Protein AF-A0A6V7IB85-F1 (afdb_monomer_lite)

Sequence (72 aa):
EDKLKNWSPYAKEYNPLEAGSIDGTDTVPHDRAITRAINSHYEPNKRLKSNPSRTLFIARFDSKINKQDLID

Organism: NCBI:txid1563983

Structure (mmCIF, N/CA/C/O backbone):
data_AF-A0A6V7IB85-F1
#
_entry.id   AF-A0A6V7IB85-F1
#
loop_
_atom_site.group_PDB
_atom_site.id
_atom_site.type_symbol
_atom_site.label_atom_id
_atom_site.label_alt_id
_atom_site.label_comp_id
_atom_site.label_asym_id
_atom_site.label_entity_id
_atom_site.label_seq_id
_atom_site.pdbx_PDB_ins_code
_atom_site.Cartn_x
_atom_site.Cartn_y
_atom_site.Cartn_z
_atom_site.occupancy
_atom_site.B_iso_or_equiv
_atom_site.auth_seq_id
_atom_site.auth_comp_id
_atom_site.auth_asym_id
_atom_site.auth_atom_id
_atom_site.pdbx_PDB_model_num
ATOM 1 N N . GLU A 1 1 ? 18.950 14.962 -16.113 1.00 52.03 1 GLU A N 1
ATOM 2 C CA . GLU A 1 1 ? 18.522 16.233 -15.486 1.00 52.03 1 GLU A CA 1
ATOM 3 C C . GLU A 1 1 ? 17.014 16.287 -15.222 1.00 52.03 1 GLU A C 1
ATOM 5 O O . GLU A 1 1 ? 16.640 16.546 -14.085 1.00 52.03 1 GLU A O 1
ATOM 10 N N . ASP A 1 2 ? 16.141 15.921 -16.170 1.00 64.12 2 ASP A N 1
ATOM 11 C CA . ASP A 1 2 ? 14.674 15.972 -15.966 1.00 64.12 2 ASP A CA 1
ATOM 12 C C . ASP A 1 2 ? 14.105 15.056 -14.865 1.00 64.12 2 ASP A C 1
ATOM 14 O O . ASP A 1 2 ? 13.136 15.424 -14.198 1.00 64.12 2 ASP A O 1
ATOM 18 N N . LYS A 1 3 ? 14.711 13.885 -14.610 1.00 64.06 3 LYS A N 1
ATOM 19 C CA . LYS A 1 3 ? 14.243 12.965 -13.550 1.00 64.06 3 LYS A CA 1
ATOM 20 C C . LYS A 1 3 ? 14.309 13.582 -12.147 1.00 64.06 3 LYS A C 1
ATOM 22 O O . LYS A 1 3 ? 13.397 13.372 -11.358 1.00 64.06 3 LYS A O 1
ATOM 27 N N . LEU A 1 4 ? 15.349 14.366 -11.847 1.00 73.62 4 LEU A N 1
ATOM 28 C CA . LEU A 1 4 ? 15.503 15.035 -10.546 1.00 73.62 4 LEU A CA 1
ATOM 29 C C . LEU A 1 4 ? 14.518 16.196 -10.385 1.00 73.62 4 LEU A C 1
ATOM 31 O O . LEU A 1 4 ? 14.029 16.437 -9.288 1.00 73.62 4 LEU A O 1
ATOM 35 N N . LYS A 1 5 ? 14.176 16.877 -11.484 1.00 82.50 5 LYS A N 1
ATOM 36 C CA . LYS A 1 5 ? 13.234 18.004 -11.475 1.00 82.50 5 LYS A CA 1
ATOM 37 C C . LYS A 1 5 ? 11.801 17.573 -11.137 1.00 82.50 5 LYS A C 1
ATOM 39 O O . LYS A 1 5 ? 11.047 18.348 -10.559 1.00 82.50 5 LYS A O 1
ATOM 44 N N . ASN A 1 6 ? 11.447 16.331 -11.471 1.00 81.12 6 ASN A N 1
ATOM 45 C CA . ASN A 1 6 ? 10.136 15.738 -11.197 1.00 81.12 6 ASN A CA 1
ATOM 46 C C . ASN A 1 6 ? 10.120 14.786 -9.996 1.00 81.12 6 ASN A C 1
ATOM 48 O O . ASN A 1 6 ? 9.048 14.252 -9.679 1.00 81.12 6 ASN A O 1
ATOM 52 N N . TRP A 1 7 ? 11.271 14.586 -9.347 1.00 85.44 7 TRP A N 1
ATOM 53 C CA . TRP A 1 7 ? 11.406 13.702 -8.199 1.00 85.44 7 TRP A CA 1
ATOM 54 C C . TRP A 1 7 ? 10.543 14.191 -7.035 1.00 85.44 7 TRP A C 1
ATOM 56 O O . TRP A 1 7 ? 10.404 15.386 -6.779 1.00 85.44 7 TRP A O 1
ATOM 66 N N . SER A 1 8 ? 9.942 13.238 -6.342 1.00 86.31 8 SER A N 1
ATOM 67 C CA . SER A 1 8 ? 9.137 13.458 -5.152 1.00 86.31 8 SER A CA 1
ATOM 68 C C . SER A 1 8 ? 9.384 12.283 -4.213 1.00 86.31 8 SER A C 1
ATOM 70 O O . SER A 1 8 ? 9.461 11.151 -4.695 1.00 86.31 8 SER A O 1
ATOM 72 N N . PRO A 1 9 ? 9.464 12.510 -2.890 1.00 84.75 9 PRO A N 1
ATOM 73 C CA . PRO A 1 9 ? 9.530 11.416 -1.923 1.00 84.75 9 PRO A CA 1
ATOM 74 C C . PRO A 1 9 ? 8.232 10.592 -1.893 1.00 84.75 9 PRO A C 1
ATOM 76 O O . PRO A 1 9 ? 8.214 9.487 -1.363 1.00 84.75 9 PRO A O 1
ATOM 79 N N . TYR A 1 10 ? 7.149 11.120 -2.472 1.00 85.00 10 TYR A N 1
ATOM 80 C CA . TYR A 1 10 ? 5.859 10.451 -2.598 1.00 85.00 10 TYR A CA 1
ATOM 81 C C . TYR A 1 10 ? 5.545 10.133 -4.057 1.00 85.00 10 TYR A C 1
ATOM 83 O O . TYR A 1 10 ? 5.722 10.985 -4.937 1.00 85.00 10 TYR A O 1
ATOM 91 N N . ALA A 1 11 ? 5.011 8.936 -4.294 1.00 83.25 11 ALA A N 1
ATOM 92 C CA . ALA A 1 11 ? 4.480 8.549 -5.592 1.00 83.25 11 ALA A CA 1
ATOM 93 C C . ALA A 1 11 ? 3.297 9.457 -5.968 1.00 83.25 11 ALA A C 1
ATOM 95 O O . ALA A 1 11 ? 2.348 9.607 -5.199 1.00 83.25 11 ALA A O 1
ATOM 96 N N . LYS A 1 12 ? 3.367 10.078 -7.150 1.00 86.56 12 LYS A N 1
ATOM 97 C CA . LYS A 1 12 ? 2.268 10.891 -7.704 1.00 86.56 12 LYS A CA 1
ATOM 98 C C . LYS A 1 12 ? 1.169 10.007 -8.293 1.00 86.56 12 LYS A C 1
ATOM 100 O O . LYS A 1 12 ? -0.008 10.330 -8.182 1.00 86.56 12 LYS A O 1
ATOM 105 N N . GLU A 1 13 ? 1.577 8.886 -8.875 1.00 87.31 13 GLU A N 1
ATOM 106 C CA . GLU A 1 13 ? 0.718 7.841 -9.415 1.00 87.31 13 GLU A CA 1
ATOM 107 C C . GLU A 1 13 ? 1.191 6.497 -8.863 1.00 87.31 13 GLU A C 1
ATOM 109 O O . GLU A 1 13 ? 2.390 6.279 -8.679 1.00 87.31 13 GLU A O 1
ATOM 114 N N . TYR A 1 14 ? 0.249 5.607 -8.559 1.00 88.12 14 TYR A N 1
ATOM 115 C CA . TYR A 1 14 ? 0.571 4.279 -8.054 1.00 88.12 14 TYR A CA 1
ATOM 116 C C . TYR A 1 14 ? 0.699 3.296 -9.217 1.00 88.12 14 TYR A C 1
ATOM 118 O O . TYR A 1 14 ? -0.303 2.898 -9.808 1.00 88.12 14 TYR A O 1
ATOM 126 N N . ASN A 1 15 ? 1.932 2.885 -9.513 1.00 91.94 15 ASN A N 1
ATOM 127 C CA . ASN A 1 15 ? 2.226 1.743 -10.371 1.00 91.94 15 ASN A CA 1
ATOM 128 C C . ASN A 1 15 ? 2.689 0.572 -9.482 1.00 91.94 15 ASN A C 1
ATOM 130 O O . ASN A 1 15 ? 3.782 0.649 -8.917 1.00 91.94 15 ASN A O 1
ATOM 134 N N . PRO A 1 16 ? 1.899 -0.510 -9.337 1.00 94.12 16 PRO A N 1
ATOM 135 C CA . PRO A 1 16 ? 2.268 -1.628 -8.473 1.00 94.12 16 PRO A CA 1
ATOM 136 C C . PRO A 1 16 ? 3.585 -2.311 -8.856 1.00 94.12 16 PRO A C 1
ATOM 138 O O . PRO A 1 16 ? 4.264 -2.826 -7.971 1.00 94.12 16 PRO A O 1
ATOM 141 N N . LEU A 1 17 ? 3.943 -2.332 -10.148 1.00 95.00 17 LEU A N 1
ATOM 142 C CA . LEU A 1 17 ? 5.181 -2.951 -10.625 1.00 95.00 17 LEU A CA 1
ATOM 143 C C . LEU A 1 17 ? 6.398 -2.142 -10.174 1.00 95.00 17 LEU A C 1
ATOM 145 O O . LEU A 1 17 ? 7.297 -2.685 -9.543 1.00 95.00 17 LEU A O 1
ATOM 149 N N . GLU A 1 18 ? 6.387 -0.834 -10.429 1.00 92.75 18 GLU A N 1
ATOM 150 C CA . GLU A 1 18 ? 7.466 0.065 -10.005 1.00 92.75 18 GLU A CA 1
ATOM 151 C C . GLU A 1 18 ? 7.566 0.145 -8.480 1.00 92.75 18 GLU A C 1
ATOM 153 O O . GLU A 1 18 ? 8.664 0.122 -7.938 1.00 92.75 18 GLU A O 1
ATOM 158 N N . ALA A 1 19 ? 6.429 0.182 -7.776 1.00 91.44 19 ALA A N 1
ATOM 159 C CA . ALA A 1 19 ? 6.401 0.221 -6.316 1.00 91.44 19 ALA A CA 1
ATOM 160 C C . ALA A 1 19 ? 6.923 -1.073 -5.669 1.00 91.44 19 ALA A C 1
ATOM 162 O O . ALA A 1 19 ? 7.426 -1.036 -4.548 1.00 91.44 19 ALA A O 1
ATOM 163 N N . GLY A 1 20 ? 6.768 -2.214 -6.349 1.00 91.94 20 GLY A N 1
ATOM 164 C CA . GLY A 1 20 ? 7.302 -3.499 -5.905 1.00 91.94 20 GLY A CA 1
ATOM 165 C C . GLY A 1 20 ? 8.764 -3.722 -6.292 1.00 91.94 20 GLY A C 1
ATOM 166 O O . GLY A 1 20 ? 9.434 -4.540 -5.667 1.00 91.94 20 GLY A O 1
ATOM 167 N N . SER A 1 21 ? 9.269 -3.001 -7.294 1.00 93.12 21 SER A N 1
ATOM 168 C CA . SER A 1 21 ? 10.629 -3.168 -7.795 1.00 93.12 21 SER A CA 1
ATOM 169 C C . SER A 1 21 ? 11.643 -2.468 -6.896 1.00 93.12 21 SER A C 1
ATOM 171 O O . SER A 1 21 ? 11.625 -1.249 -6.743 1.00 93.12 21 SER A O 1
ATOM 173 N N . ILE A 1 22 ? 12.559 -3.240 -6.310 1.00 86.50 22 ILE A N 1
ATOM 174 C CA . ILE A 1 22 ? 13.562 -2.716 -5.369 1.00 86.50 22 ILE A CA 1
ATOM 175 C C . ILE A 1 22 ? 14.551 -1.777 -6.073 1.00 86.50 22 ILE A C 1
ATOM 177 O O . ILE A 1 22 ? 14.914 -0.738 -5.523 1.00 86.50 22 ILE A O 1
ATOM 181 N N . ASP A 1 23 ? 14.997 -2.144 -7.275 1.00 88.19 23 ASP A N 1
ATOM 182 C CA . ASP A 1 23 ? 15.974 -1.384 -8.063 1.00 88.19 23 ASP A CA 1
ATOM 183 C C . ASP A 1 23 ? 15.348 -0.620 -9.244 1.00 88.19 23 ASP A C 1
ATOM 185 O O . ASP A 1 23 ? 16.044 0.115 -9.949 1.00 88.19 23 ASP A O 1
ATOM 189 N N . GLY A 1 24 ? 14.033 -0.756 -9.440 1.00 84.88 24 GLY A N 1
ATOM 190 C CA . GLY A 1 24 ? 13.287 -0.098 -10.508 1.00 84.88 24 GLY A CA 1
ATOM 191 C C . GLY A 1 24 ? 13.519 -0.699 -11.894 1.00 84.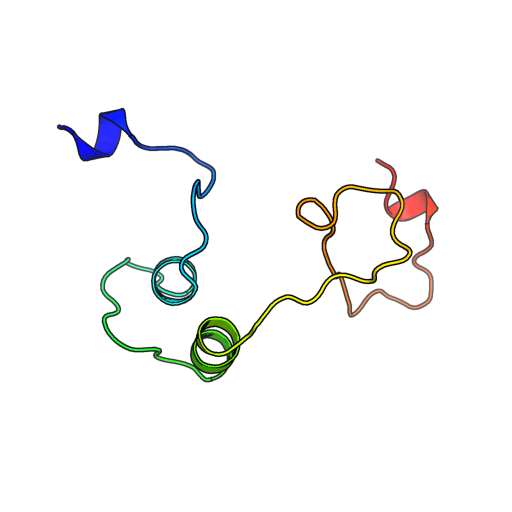88 24 GLY A C 1
ATOM 192 O O . GLY A 1 24 ? 13.272 -0.016 -12.889 1.00 84.88 24 GLY A O 1
ATOM 193 N N . THR A 1 25 ? 14.023 -1.933 -11.983 1.00 90.44 25 THR A N 1
ATOM 194 C CA . THR A 1 25 ? 14.312 -2.599 -13.265 1.00 90.44 25 THR A CA 1
ATOM 195 C C . THR A 1 25 ? 13.252 -3.614 -13.689 1.00 90.44 25 THR A C 1
ATOM 197 O O . THR A 1 25 ? 13.296 -4.102 -14.823 1.00 90.44 25 THR A O 1
ATOM 200 N N . ASP A 1 26 ? 12.277 -3.914 -12.824 1.00 94.00 26 ASP A N 1
ATOM 201 C CA . ASP A 1 26 ? 11.272 -4.932 -13.119 1.00 94.00 26 ASP A CA 1
ATOM 202 C C . ASP A 1 26 ? 10.401 -4.534 -14.312 1.00 94.00 26 ASP A C 1
ATOM 204 O O . ASP A 1 26 ? 9.787 -3.469 -14.361 1.00 94.00 26 ASP A O 1
ATOM 208 N N . THR A 1 27 ? 10.300 -5.455 -15.265 1.00 95.19 27 THR A N 1
ATOM 209 C CA . THR A 1 27 ? 9.412 -5.342 -16.432 1.00 95.19 27 THR A CA 1
ATOM 210 C C . THR A 1 27 ? 8.210 -6.280 -16.339 1.00 95.19 27 THR A C 1
ATOM 212 O O . THR A 1 27 ? 7.255 -6.150 -17.103 1.00 95.19 27 THR A O 1
ATOM 215 N N . VAL A 1 28 ? 8.237 -7.214 -15.386 1.00 95.25 28 VAL A N 1
ATOM 216 C CA . VAL A 1 28 ? 7.191 -8.203 -15.115 1.00 95.25 28 VAL A CA 1
ATOM 217 C C . VAL A 1 28 ? 7.047 -8.393 -13.603 1.00 95.25 28 VAL A C 1
ATOM 219 O O . VAL A 1 28 ? 8.030 -8.230 -12.880 1.00 95.25 28 VAL A O 1
ATOM 222 N N . PRO A 1 29 ? 5.853 -8.739 -13.090 1.00 95.69 29 PRO A N 1
ATOM 223 C CA . PRO A 1 29 ? 5.670 -8.966 -11.662 1.00 95.69 29 PRO A CA 1
ATOM 224 C C . PRO A 1 29 ? 6.492 -10.177 -11.206 1.00 95.69 29 PRO A C 1
ATOM 226 O O . PRO A 1 29 ? 6.219 -11.308 -11.606 1.00 95.69 29 PRO A O 1
ATOM 229 N N . HIS A 1 30 ? 7.481 -9.949 -10.343 1.00 94.62 30 HIS A N 1
ATOM 230 C CA . HIS A 1 30 ? 8.329 -11.018 -9.812 1.00 94.62 30 HIS A CA 1
ATOM 231 C C . HIS A 1 30 ? 7.632 -11.832 -8.704 1.00 94.62 30 HIS A C 1
ATOM 233 O O . HIS A 1 30 ? 8.054 -12.946 -8.393 1.00 94.62 30 HIS A O 1
ATOM 239 N N . ASP A 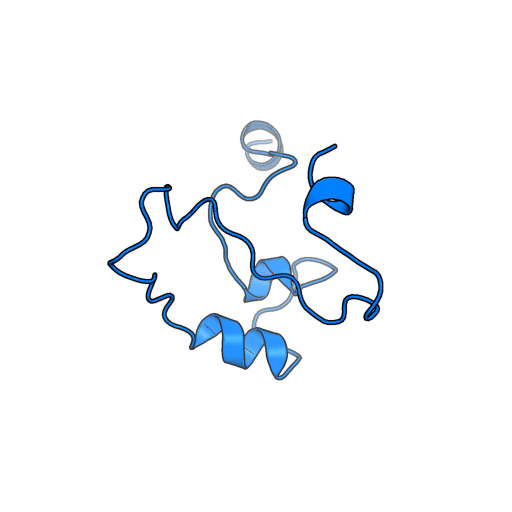1 31 ? 6.544 -11.307 -8.124 1.00 95.25 31 ASP A N 1
ATOM 240 C CA . ASP A 1 31 ? 5.744 -11.995 -7.114 1.00 95.25 31 ASP A CA 1
ATOM 241 C C . ASP A 1 31 ? 4.219 -11.951 -7.366 1.00 95.25 31 ASP A C 1
ATOM 243 O O . ASP A 1 31 ? 3.670 -11.259 -8.237 1.00 95.25 31 ASP A O 1
ATOM 247 N N . ARG A 1 32 ? 3.495 -12.736 -6.559 1.00 96.25 32 ARG A N 1
ATOM 248 C CA . ARG A 1 32 ? 2.028 -12.830 -6.622 1.00 96.25 32 ARG A CA 1
ATOM 249 C C . ARG A 1 32 ? 1.319 -11.611 -6.032 1.00 96.25 32 ARG A C 1
ATOM 251 O O . ARG A 1 32 ? 0.153 -11.396 -6.351 1.00 96.25 32 ARG A O 1
ATOM 258 N N . ALA A 1 33 ? 1.953 -10.865 -5.132 1.00 93.94 33 ALA A N 1
ATOM 259 C CA . ALA A 1 33 ? 1.350 -9.687 -4.523 1.00 93.94 33 ALA A CA 1
ATOM 260 C C . ALA A 1 33 ? 1.240 -8.552 -5.547 1.00 93.94 33 ALA A C 1
ATOM 262 O O . ALA A 1 33 ? 0.147 -8.013 -5.716 1.00 93.94 33 ALA A O 1
ATOM 263 N N . ILE A 1 34 ? 2.308 -8.294 -6.302 1.00 95.81 34 ILE A N 1
ATOM 264 C CA . ILE A 1 34 ? 2.341 -7.343 -7.416 1.00 95.81 34 ILE A CA 1
ATOM 265 C C . ILE A 1 34 ? 1.332 -7.767 -8.483 1.00 95.81 34 ILE A C 1
ATOM 267 O O . ILE A 1 34 ? 0.499 -6.963 -8.891 1.00 95.81 34 ILE A O 1
ATOM 271 N N . THR A 1 35 ? 1.318 -9.050 -8.867 1.00 97.25 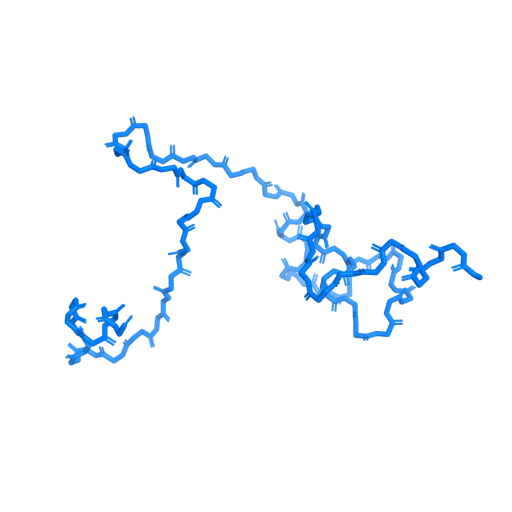35 THR A N 1
ATOM 272 C CA . THR A 1 35 ? 0.335 -9.573 -9.835 1.00 97.25 35 THR A CA 1
ATOM 273 C C . THR A 1 35 ? -1.106 -9.287 -9.397 1.00 97.25 35 THR A C 1
ATOM 275 O O . THR A 1 35 ? -1.931 -8.857 -10.202 1.00 97.25 35 THR A O 1
ATOM 278 N N . ARG A 1 36 ? -1.433 -9.505 -8.116 1.00 96.19 36 ARG A N 1
ATOM 279 C CA . ARG A 1 36 ? -2.768 -9.194 -7.584 1.00 96.19 36 ARG A CA 1
ATOM 280 C C . ARG A 1 36 ? -3.055 -7.697 -7.591 1.00 96.19 36 ARG A C 1
ATOM 282 O O . ARG A 1 36 ? -4.166 -7.325 -7.939 1.00 96.19 36 ARG A O 1
ATOM 289 N N . ALA A 1 37 ? -2.086 -6.865 -7.218 1.00 94.75 37 ALA A N 1
ATOM 290 C CA . ALA A 1 37 ? -2.249 -5.416 -7.180 1.00 94.75 37 ALA A CA 1
ATOM 291 C C . ALA A 1 37 ? -2.496 -4.828 -8.580 1.00 94.75 37 ALA A C 1
ATOM 293 O O . ALA A 1 37 ? -3.429 -4.048 -8.744 1.00 94.75 37 ALA A O 1
ATOM 294 N N . ILE A 1 38 ? -1.742 -5.271 -9.596 1.00 95.62 38 ILE A N 1
ATOM 295 C CA . ILE A 1 38 ? -1.934 -4.874 -11.005 1.00 95.62 38 ILE A CA 1
ATOM 296 C C . ILE A 1 38 ? -3.354 -5.191 -11.485 1.00 95.62 38 ILE A C 1
ATOM 298 O O . ILE A 1 38 ? -3.981 -4.376 -12.151 1.00 95.62 38 ILE A O 1
ATOM 302 N N . ASN A 1 39 ? -3.872 -6.367 -11.127 1.00 96.19 39 ASN A N 1
ATOM 303 C CA . ASN A 1 39 ? -5.202 -6.817 -11.545 1.00 96.19 39 ASN A CA 1
ATOM 304 C C . ASN A 1 39 ? -6.327 -6.367 -10.597 1.00 96.19 39 ASN A C 1
ATOM 306 O O . ASN A 1 39 ? -7.472 -6.790 -10.761 1.00 96.19 39 ASN A O 1
ATOM 310 N N . SER A 1 40 ? -6.023 -5.559 -9.579 1.00 92.62 40 SER A N 1
ATOM 311 C CA . SER A 1 40 ? -7.020 -5.119 -8.607 1.00 92.62 40 SER A CA 1
ATOM 312 C C . SER A 1 40 ? -7.735 -3.856 -9.076 1.00 92.62 40 SER A C 1
ATOM 314 O O . SER A 1 40 ? -7.120 -2.915 -9.573 1.00 92.62 40 SER A O 1
ATOM 316 N N . HIS A 1 41 ? -9.050 -3.821 -8.873 1.00 90.56 41 HIS A N 1
ATOM 317 C CA . HIS A 1 41 ? -9.842 -2.606 -8.993 1.00 90.56 41 HIS A CA 1
ATOM 318 C C . HIS A 1 41 ? -10.264 -2.158 -7.594 1.00 90.56 41 HIS A C 1
ATOM 320 O O . HIS A 1 41 ? -10.873 -2.926 -6.846 1.00 90.56 41 HIS A O 1
ATOM 326 N N . TYR A 1 42 ? -9.909 -0.930 -7.219 1.00 87.19 42 TYR A N 1
ATOM 327 C CA . TYR A 1 42 ? -10.319 -0.374 -5.936 1.00 87.19 42 TYR A CA 1
ATOM 328 C C . TYR A 1 42 ? -11.764 0.124 -6.012 1.00 87.19 42 TYR A C 1
ATOM 330 O O . TYR A 1 42 ? -12.043 1.144 -6.640 1.00 87.19 42 TYR A O 1
ATOM 338 N N . GLU A 1 43 ? -12.668 -0.567 -5.318 1.00 90.06 43 GLU A N 1
ATOM 339 C CA . GLU A 1 43 ? -14.051 -0.131 -5.129 1.00 90.06 43 GLU A CA 1
ATOM 340 C C . GLU A 1 43 ? -14.263 0.378 -3.697 1.00 90.06 43 GLU A C 1
ATOM 342 O O . GLU A 1 43 ? -14.353 -0.417 -2.754 1.00 90.06 43 GLU A O 1
ATOM 347 N N . PRO A 1 44 ? -14.345 1.702 -3.484 1.00 89.44 44 PRO A N 1
ATOM 348 C CA . PRO A 1 44 ? -14.568 2.237 -2.154 1.00 89.44 44 PRO A CA 1
ATOM 349 C C . PRO A 1 44 ? -15.994 1.981 -1.664 1.00 89.44 44 PRO A C 1
ATOM 351 O O . PRO A 1 44 ? -16.963 1.970 -2.428 1.00 89.44 44 PRO A O 1
ATOM 354 N N . ASN A 1 45 ? -16.153 1.863 -0.344 1.00 87.75 45 ASN A N 1
ATOM 355 C CA . ASN A 1 45 ? -17.478 1.792 0.261 1.00 87.75 45 ASN A CA 1
ATOM 356 C C . ASN A 1 45 ? -18.252 3.095 -0.004 1.00 87.75 45 ASN A C 1
ATOM 358 O O . ASN A 1 45 ? -17.872 4.167 0.464 1.00 87.75 45 ASN A O 1
ATOM 362 N N . LYS A 1 46 ? -19.393 2.977 -0.691 1.00 87.56 46 LYS A N 1
ATOM 363 C CA . LYS A 1 46 ? -20.258 4.100 -1.095 1.00 87.56 46 LYS A CA 1
ATOM 364 C C . LYS A 1 46 ? -20.815 4.924 0.074 1.00 87.56 46 LYS A C 1
ATOM 366 O O . LYS A 1 46 ? -21.339 6.008 -0.143 1.00 87.56 46 LYS A O 1
ATOM 371 N N . ARG A 1 47 ? -20.748 4.408 1.306 1.00 91.62 47 ARG A N 1
ATOM 372 C CA . ARG A 1 47 ? -21.217 5.087 2.526 1.00 91.62 47 ARG A CA 1
ATOM 373 C C . ARG A 1 47 ? -20.119 5.873 3.248 1.00 91.62 47 ARG A C 1
ATOM 375 O O . ARG A 1 47 ? -20.406 6.491 4.274 1.00 91.62 47 ARG A O 1
ATOM 382 N N . LEU A 1 48 ? -18.874 5.826 2.769 1.00 88.31 48 LEU A N 1
ATOM 383 C CA . LEU A 1 48 ? -17.788 6.621 3.338 1.00 88.31 48 LEU A CA 1
ATOM 384 C C . LEU A 1 48 ? -18.110 8.111 3.196 1.00 88.31 48 LEU A C 1
ATOM 386 O O . LEU A 1 48 ? -18.420 8.591 2.112 1.00 88.31 48 LEU A O 1
ATOM 390 N N . LYS A 1 49 ? -18.027 8.842 4.312 1.00 90.44 49 LYS A N 1
ATOM 391 C CA . LYS A 1 49 ? -18.127 10.310 4.316 1.00 90.44 49 LYS A CA 1
ATOM 392 C C . LYS A 1 49 ? -16.789 10.980 3.980 1.00 90.44 49 LYS A C 1
ATOM 394 O O . LYS A 1 49 ? -16.771 12.137 3.580 1.00 90.44 49 LYS A O 1
ATOM 399 N N . SER A 1 50 ? -15.678 10.275 4.194 1.00 89.19 50 SER A N 1
ATOM 400 C CA . SER A 1 50 ? -14.319 10.738 3.903 1.00 89.19 50 SER A CA 1
ATOM 401 C C . SER A 1 50 ? -13.929 10.469 2.450 1.00 89.19 50 SER A C 1
ATOM 403 O O . SER A 1 50 ? -14.567 9.677 1.760 1.00 89.19 50 SER A O 1
ATOM 405 N N . ASN A 1 51 ? -12.843 11.104 1.996 1.00 89.56 51 ASN A N 1
ATOM 406 C CA . ASN A 1 51 ? -12.251 10.803 0.695 1.00 89.56 51 ASN A CA 1
ATOM 407 C C . ASN A 1 51 ? -11.688 9.364 0.698 1.00 89.56 51 ASN A C 1
ATOM 409 O O . ASN A 1 51 ? -10.732 9.098 1.438 1.00 89.56 51 ASN A O 1
ATOM 413 N N . PRO A 1 52 ? -12.217 8.444 -0.130 1.00 89.25 52 PRO A N 1
ATOM 414 C CA . PRO A 1 52 ? -11.755 7.062 -0.129 1.00 89.25 52 PRO A CA 1
ATOM 415 C C . PRO A 1 52 ? -10.304 6.899 -0.595 1.00 89.25 52 PR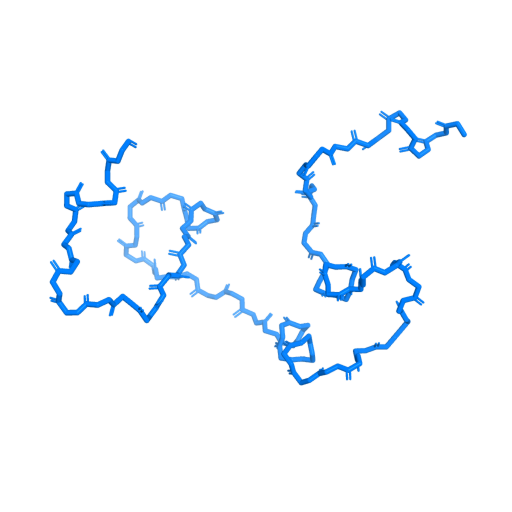O A C 1
ATOM 417 O O . PRO A 1 52 ? -9.598 6.041 -0.079 1.00 89.25 52 PRO A O 1
ATOM 420 N N . SER A 1 53 ? -9.805 7.786 -1.465 1.00 84.62 53 SER A N 1
ATOM 421 C CA . SER A 1 53 ? -8.396 7.809 -1.892 1.00 84.62 53 SER A CA 1
ATOM 422 C C . SER A 1 53 ? -7.421 8.176 -0.767 1.00 84.62 53 SER A C 1
ATOM 424 O O . SER A 1 53 ? -6.213 8.097 -0.952 1.00 84.62 53 SER A O 1
ATOM 426 N N . ARG A 1 54 ? -7.929 8.602 0.397 1.00 87.62 54 ARG A N 1
ATOM 427 C CA . ARG A 1 54 ? -7.147 8.896 1.609 1.00 87.62 54 ARG A CA 1
ATOM 428 C C . ARG A 1 54 ? -7.438 7.906 2.739 1.00 87.62 54 ARG A C 1
ATOM 430 O O . ARG A 1 54 ? -7.284 8.242 3.908 1.00 87.62 54 ARG A O 1
ATOM 437 N N . THR A 1 55 ? -7.921 6.711 2.404 1.00 85.31 55 THR A N 1
ATOM 438 C CA . THR A 1 55 ? -8.249 5.660 3.372 1.00 85.31 55 THR A CA 1
ATOM 439 C C . THR A 1 55 ? -7.290 4.489 3.195 1.00 85.31 55 THR A C 1
ATOM 441 O O . THR A 1 55 ? -7.204 3.922 2.110 1.00 85.31 55 THR A O 1
ATOM 444 N N . LEU A 1 56 ? -6.585 4.112 4.263 1.00 85.19 56 LEU A N 1
ATOM 445 C CA . LEU A 1 56 ? -5.681 2.963 4.272 1.00 85.19 56 LEU A CA 1
ATOM 446 C C . LEU A 1 56 ? -6.322 1.791 5.014 1.00 85.19 56 LEU A C 1
ATOM 448 O O . LEU A 1 56 ? -6.885 1.958 6.095 1.00 85.19 56 LEU A O 1
ATOM 452 N N . PHE A 1 57 ? -6.214 0.597 4.434 1.00 85.38 57 PHE A N 1
ATOM 453 C CA . PHE A 1 57 ? -6.512 -0.641 5.141 1.00 85.38 57 PHE A CA 1
ATOM 454 C C . PHE A 1 57 ? -5.256 -1.108 5.871 1.00 85.38 57 PHE A C 1
ATOM 456 O O . PHE A 1 57 ? -4.232 -1.372 5.242 1.00 85.38 57 PHE A O 1
ATOM 463 N N . ILE A 1 58 ? -5.349 -1.228 7.192 1.00 89.19 58 ILE A N 1
ATOM 464 C CA . ILE A 1 58 ? -4.274 -1.740 8.040 1.00 89.19 58 ILE A CA 1
ATOM 465 C C . ILE A 1 58 ? -4.820 -2.964 8.773 1.00 89.19 58 ILE A C 1
ATOM 467 O O . ILE A 1 58 ? -5.906 -2.924 9.350 1.00 89.19 58 ILE A O 1
ATOM 471 N N . ALA A 1 59 ? -4.081 -4.067 8.706 1.00 89.44 59 ALA A N 1
ATOM 472 C CA . ALA A 1 59 ? -4.454 -5.344 9.302 1.00 89.44 59 ALA A CA 1
ATOM 473 C C . ALA A 1 59 ? -3.334 -5.873 10.197 1.00 89.44 59 ALA A C 1
ATOM 475 O O . ALA A 1 59 ? -2.234 -5.329 10.216 1.00 89.44 59 ALA A O 1
ATOM 476 N N . ARG A 1 60 ? -3.614 -6.989 10.885 1.00 93.38 60 ARG A N 1
ATOM 477 C CA . ARG A 1 60 ? -2.693 -7.652 11.828 1.00 93.38 60 ARG A CA 1
ATOM 478 C C . ARG A 1 60 ? -2.323 -6.792 13.036 1.00 93.38 60 ARG A C 1
ATOM 480 O O . ARG A 1 60 ? -1.221 -6.904 13.563 1.00 93.38 60 ARG A O 1
ATOM 487 N N . PHE A 1 61 ? -3.260 -5.970 13.487 1.00 93.69 61 PHE A N 1
ATOM 488 C CA . PHE A 1 61 ? -3.160 -5.373 14.807 1.00 93.69 61 PHE A CA 1
ATOM 489 C C . PHE A 1 61 ? -3.225 -6.448 15.896 1.00 93.69 61 PHE A C 1
ATOM 491 O O . PHE A 1 61 ? -3.908 -7.464 15.737 1.00 93.69 61 PHE A O 1
ATOM 498 N N . ASP A 1 62 ? -2.524 -6.201 17.001 1.00 95.62 62 ASP A N 1
ATOM 499 C CA . ASP A 1 62 ? -2.748 -6.936 18.244 1.00 95.62 62 ASP A CA 1
ATOM 500 C C . ASP A 1 62 ? -4.179 -6.673 18.745 1.00 95.62 62 ASP A C 1
ATOM 502 O O . ASP A 1 62 ? -4.749 -5.609 18.491 1.00 95.62 62 ASP A O 1
ATOM 506 N N . SER A 1 63 ? -4.771 -7.629 19.464 1.00 95.25 63 SER A N 1
ATOM 507 C CA . SER A 1 63 ? -6.149 -7.517 19.957 1.00 95.25 63 SER A CA 1
ATOM 508 C C . SER A 1 63 ? -6.364 -6.367 20.945 1.00 95.25 63 SER A C 1
ATOM 510 O O . SER A 1 63 ? -7.509 -5.994 21.196 1.00 95.25 63 SER A O 1
ATOM 512 N N . LYS A 1 64 ? -5.288 -5.801 21.503 1.00 96.12 64 LYS A N 1
ATOM 513 C CA . LYS A 1 64 ? -5.330 -4.657 22.423 1.00 96.12 64 LYS A CA 1
ATOM 514 C C . LYS A 1 64 ? -5.371 -3.298 21.723 1.00 96.12 64 LYS A C 1
ATOM 516 O O . LYS A 1 64 ? -5.703 -2.313 22.381 1.00 96.12 64 LYS A O 1
ATOM 521 N N . ILE A 1 65 ? -5.039 -3.235 20.431 1.00 96.69 65 ILE A N 1
ATOM 522 C CA . ILE A 1 65 ? -5.015 -1.974 19.682 1.00 96.69 65 ILE A CA 1
ATOM 523 C C . ILE A 1 65 ? -6.438 -1.452 19.509 1.00 96.69 65 ILE A C 1
ATOM 525 O O . ILE A 1 65 ? -7.340 -2.160 19.056 1.00 96.69 65 ILE A O 1
ATOM 529 N N . ASN A 1 66 ? -6.627 -0.183 19.842 1.00 94.31 66 ASN A N 1
ATOM 530 C CA . ASN A 1 66 ? -7.889 0.518 19.721 1.00 94.31 66 ASN A CA 1
ATOM 531 C C . ASN A 1 66 ? -7.724 1.816 18.919 1.00 94.31 66 ASN A C 1
ATOM 533 O O . ASN A 1 66 ? -6.642 2.192 18.481 1.00 94.31 66 ASN A O 1
ATOM 537 N N . LYS A 1 67 ? -8.845 2.508 18.708 1.00 91.81 67 LYS A N 1
ATOM 538 C CA . LYS A 1 67 ? -8.895 3.734 17.912 1.00 91.81 67 LYS A CA 1
ATOM 539 C C . LYS A 1 67 ? -7.917 4.807 18.411 1.00 91.81 67 LYS A C 1
ATOM 541 O O . LYS A 1 67 ? -7.358 5.510 17.581 1.00 91.81 67 LYS A O 1
ATOM 546 N N . GLN A 1 68 ? -7.745 4.959 19.724 1.00 94.25 68 GLN A N 1
ATOM 547 C CA . GLN A 1 68 ? -6.920 6.020 20.300 1.00 94.25 68 GLN A CA 1
ATOM 548 C C . GLN A 1 68 ? -5.431 5.825 20.000 1.00 94.25 68 GLN A C 1
ATOM 550 O O . GLN A 1 68 ? -4.736 6.814 19.813 1.00 94.25 68 GLN A O 1
ATOM 555 N N . ASP A 1 69 ? -4.986 4.574 19.859 1.00 93.12 69 ASP A N 1
ATOM 556 C CA . ASP A 1 69 ? -3.600 4.222 19.517 1.00 93.12 69 ASP A CA 1
ATOM 557 C C . ASP A 1 69 ? -3.237 4.566 18.057 1.00 9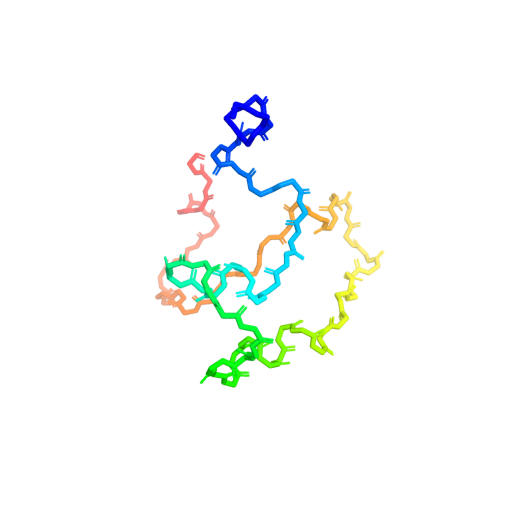3.12 69 ASP A C 1
ATOM 559 O O . ASP A 1 69 ? -2.092 4.413 17.647 1.00 93.12 69 ASP A O 1
ATOM 563 N N . LEU A 1 70 ? -4.223 4.972 17.247 1.00 91.12 70 LEU A N 1
ATOM 564 C CA . LEU A 1 70 ? -4.065 5.317 15.830 1.00 91.12 70 LEU A CA 1
ATOM 565 C C . LEU A 1 70 ? -4.258 6.818 15.555 1.00 91.12 70 LEU A C 1
ATOM 567 O O . LEU A 1 70 ? -4.247 7.218 14.391 1.00 91.12 70 LEU A O 1
ATOM 571 N N . ILE A 1 71 ? -4.520 7.627 16.588 1.00 86.75 71 ILE A N 1
ATOM 572 C CA . ILE A 1 71 ? -4.820 9.067 16.473 1.00 86.75 71 ILE A CA 1
ATOM 573 C C . ILE A 1 71 ? -3.678 9.901 17.070 1.00 86.75 71 ILE A C 1
ATOM 575 O O . ILE A 1 71 ? -3.924 10.823 17.844 1.00 86.75 71 ILE A O 1
ATOM 579 N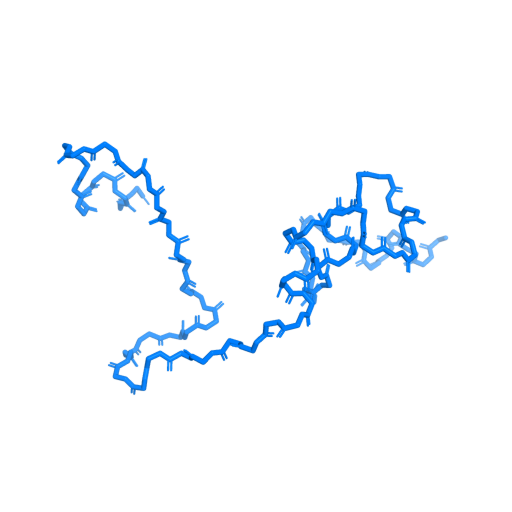 N . ASP A 1 72 ? -2.437 9.567 16.726 1.00 59.84 72 ASP A N 1
ATOM 580 C CA . ASP A 1 72 ? -1.309 10.475 16.973 1.00 59.84 72 ASP A CA 1
ATOM 581 C C . ASP A 1 72 ? -1.426 11.746 16.109 1.00 59.84 72 ASP A C 1
ATOM 583 O O . ASP A 1 72 ? -1.739 11.628 14.897 1.00 59.84 72 ASP A O 1
#

pLDDT: mean 88.79, std 8.37, range [52.03, 97.25]

Foldseek 3Di:
DVCVVPDDPDDPDDQLQCVPDPVSPDPDDPDPVSVCVNVDDDDDDPPDPDDRVPDDDDDDDDPPDDPVNVVD

Radius of gyration: 16.58 Å; chains: 1; bounding box: 40×31×39 Å

Secondary structure (DSSP, 8-state):
-HHHHT--SS-SS--HHHHH-SSS--SS-SSHHHHHHHT------TT-SS-GGG--------TT--GGGG--